Protein AF-A0A4Q3RI10-F1 (afdb_monomer_lite)

Foldseek 3Di:
DDDPDDPVQLVVVLVPQDFADDDPDDPPPPPPPDDDPLPDDAQDFDWDQQLQDIDTDDNNDDPVNVVVVSVLQNSLQRSLCVPDNCVRPVPSSQVSSVVSCVSNPDDDPDRDDDDDDDDDDPVVVLVVVLVVCCVVPNPPCSVRSVVSVVVVVVCVVVVHCSVVSNCVSNDPD

Structure (mmCIF, N/CA/C/O backbone):
data_AF-A0A4Q3RI10-F1
#
_entry.id   AF-A0A4Q3RI10-F1
#
loop_
_atom_site.group_PDB
_atom_site.id
_atom_site.type_symbol
_atom_site.label_atom_id
_atom_site.label_alt_id
_atom_site.label_comp_id
_atom_site.label_asym_id
_atom_site.label_entity_id
_atom_site.label_seq_id
_atom_site.pdbx_PDB_ins_code
_atom_site.Cartn_x
_atom_site.Cartn_y
_atom_site.Cartn_z
_atom_site.occupancy
_atom_site.B_iso_or_equiv
_atom_site.auth_seq_id
_atom_site.auth_comp_id
_atom_site.auth_asym_id
_atom_site.auth_atom_id
_atom_site.pdbx_PDB_model_num
ATOM 1 N N . MET A 1 1 ? -9.323 -1.714 -26.226 1.00 33.19 1 MET A N 1
ATOM 2 C CA . MET A 1 1 ? -9.581 -3.136 -25.923 1.00 33.19 1 MET A CA 1
ATOM 3 C C . MET A 1 1 ? -8.278 -3.658 -25.341 1.00 33.19 1 MET A C 1
ATOM 5 O O . MET A 1 1 ? -7.423 -4.103 -26.090 1.00 33.19 1 MET A O 1
ATOM 9 N N . GLU A 1 2 ? -8.037 -3.395 -24.056 1.00 41.50 2 GLU A N 1
ATOM 10 C CA . GLU A 1 2 ? -6.781 -3.786 -23.404 1.00 41.50 2 GLU A CA 1
ATOM 11 C C . GLU A 1 2 ? -6.832 -5.275 -23.070 1.00 41.50 2 GLU A C 1
ATOM 13 O O . GLU A 1 2 ? -7.853 -5.785 -22.606 1.00 41.50 2 GLU A O 1
ATOM 18 N N . ALA A 1 3 ? -5.749 -5.973 -23.400 1.00 41.31 3 ALA A N 1
ATOM 19 C CA . ALA A 1 3 ? -5.603 -7.394 -23.163 1.00 41.31 3 ALA A CA 1
ATOM 20 C C . ALA A 1 3 ? -5.619 -7.651 -21.653 1.00 41.31 3 ALA A C 1
ATOM 22 O O . ALA A 1 3 ? -4.716 -7.231 -20.934 1.00 41.31 3 ALA A O 1
ATOM 23 N N . VAL A 1 4 ? -6.646 -8.354 -21.179 1.00 49.38 4 VAL A N 1
ATOM 24 C CA . VAL A 1 4 ? -6.591 -9.031 -19.885 1.00 49.38 4 VAL A CA 1
ATOM 25 C C . VAL A 1 4 ? -5.448 -10.042 -20.001 1.00 49.38 4 VAL A C 1
ATOM 27 O O . VAL A 1 4 ? -5.564 -11.005 -20.759 1.00 49.38 4 VAL A O 1
ATOM 30 N N . GLY A 1 5 ? -4.318 -9.764 -19.346 1.00 58.81 5 GLY A N 1
ATOM 31 C CA . GLY A 1 5 ? -3.152 -10.649 -19.344 1.00 58.81 5 GLY A CA 1
ATOM 32 C C . GLY A 1 5 ? -3.548 -12.056 -18.895 1.00 58.81 5 GLY A C 1
ATOM 33 O O . GLY A 1 5 ? -4.380 -12.217 -17.999 1.00 58.81 5 GLY A O 1
ATOM 34 N N . ASN A 1 6 ? -2.999 -13.083 -19.545 1.00 73.94 6 ASN A N 1
ATOM 35 C CA . ASN A 1 6 ? -3.271 -14.472 -19.184 1.00 73.94 6 ASN A CA 1
ATOM 36 C C . ASN A 1 6 ? -2.808 -14.718 -17.734 1.00 73.94 6 ASN A C 1
ATOM 38 O O . ASN A 1 6 ? -1.773 -14.209 -17.313 1.00 73.94 6 ASN A O 1
ATOM 42 N N . LEU A 1 7 ? -3.540 -15.526 -16.961 1.00 70.31 7 LEU A N 1
ATOM 43 C CA . LEU A 1 7 ? -3.165 -15.878 -15.585 1.00 70.31 7 LEU A CA 1
ATOM 44 C C . LEU A 1 7 ? -1.753 -16.490 -15.507 1.00 70.31 7 LEU A C 1
ATOM 46 O O . LEU A 1 7 ? -1.034 -16.263 -14.536 1.00 70.31 7 LEU A O 1
ATOM 50 N N . GLN A 1 8 ? -1.341 -17.236 -16.539 1.00 73.06 8 GLN A N 1
ATOM 51 C CA . GLN A 1 8 ? 0.027 -17.755 -16.646 1.00 73.06 8 GLN A CA 1
ATOM 52 C C . GLN A 1 8 ? 1.075 -16.637 -16.728 1.00 73.06 8 GLN A C 1
ATOM 54 O O . GLN A 1 8 ? 2.137 -16.769 -16.121 1.00 73.06 8 GLN A O 1
ATOM 59 N N . ASP A 1 9 ? 0.761 -15.526 -17.396 1.00 84.50 9 ASP A N 1
ATOM 60 C CA . ASP A 1 9 ? 1.666 -14.383 -17.533 1.00 84.50 9 ASP A CA 1
ATOM 61 C C . ASP A 1 9 ? 1.829 -13.659 -16.191 1.00 84.50 9 ASP A C 1
ATOM 63 O O . ASP A 1 9 ? 2.937 -13.272 -15.831 1.00 84.50 9 ASP A O 1
ATOM 67 N N . VAL A 1 10 ? 0.751 -13.546 -15.403 1.00 88.25 10 VAL A N 1
ATOM 68 C CA . VAL A 1 10 ? 0.795 -12.940 -14.060 1.00 88.25 10 VAL A CA 1
ATOM 69 C C . VAL A 1 10 ? 1.658 -13.770 -13.112 1.00 88.25 10 VAL A C 1
ATOM 71 O O . VAL A 1 10 ? 2.508 -13.229 -12.408 1.00 88.25 10 VAL A O 1
ATOM 74 N N . VAL A 1 11 ? 1.466 -15.093 -13.093 1.00 89.25 11 VAL A N 1
ATOM 75 C CA . VAL A 1 11 ? 2.259 -15.987 -12.235 1.00 89.25 11 VAL A CA 1
ATOM 76 C C . VAL A 1 11 ? 3.735 -15.928 -12.617 1.00 89.25 11 VAL A C 1
ATOM 78 O O . VAL A 1 11 ? 4.589 -15.823 -11.737 1.00 89.25 11 VAL A O 1
ATOM 81 N N . GLN A 1 12 ? 4.037 -15.954 -13.917 1.00 91.06 12 GLN A N 1
ATOM 82 C CA . GLN A 1 12 ? 5.409 -15.837 -14.396 1.00 91.06 12 GLN A CA 1
ATOM 83 C C . GLN A 1 12 ? 6.018 -14.485 -14.008 1.00 91.06 12 GLN A C 1
ATOM 85 O O . GLN A 1 12 ? 7.106 -14.450 -13.442 1.00 91.06 12 GLN A O 1
ATOM 90 N N . PHE A 1 13 ? 5.280 -13.390 -14.209 1.00 93.00 13 PHE A N 1
ATOM 91 C CA . PHE A 1 13 ? 5.709 -12.054 -13.809 1.00 93.00 13 PHE A CA 1
ATOM 92 C C . PHE A 1 13 ? 6.063 -11.988 -12.321 1.00 93.00 13 PHE A C 1
ATOM 94 O O . PHE A 1 13 ? 7.141 -11.512 -11.977 1.00 93.00 13 PHE A O 1
ATOM 101 N N . VAL A 1 14 ? 5.189 -12.492 -11.441 1.00 91.62 14 VAL A N 1
ATOM 102 C CA . VAL A 1 14 ? 5.425 -12.495 -9.988 1.00 91.62 14 VAL A CA 1
ATOM 103 C C . VAL A 1 14 ? 6.662 -13.316 -9.624 1.00 91.62 14 VAL A C 1
ATOM 105 O O . VAL A 1 14 ? 7.445 -12.880 -8.782 1.00 91.62 14 VAL A O 1
ATOM 108 N N . ASN A 1 15 ? 6.865 -14.472 -10.261 1.00 91.75 15 ASN A N 1
ATOM 109 C CA . ASN A 1 15 ? 8.033 -15.322 -10.013 1.00 91.75 15 ASN A CA 1
ATOM 110 C C . ASN A 1 15 ? 9.351 -14.662 -10.443 1.00 91.75 15 ASN A C 1
ATOM 112 O O . ASN A 1 15 ? 10.379 -14.880 -9.802 1.00 91.75 15 ASN A O 1
ATOM 116 N N . ASP A 1 16 ? 9.311 -13.839 -11.489 1.00 93.50 16 ASP A N 1
ATOM 117 C CA . ASP A 1 16 ? 10.479 -13.140 -12.025 1.00 93.50 16 ASP A CA 1
ATOM 118 C C . ASP A 1 16 ? 10.764 -11.807 -11.305 1.00 93.50 16 ASP A C 1
ATOM 120 O O . ASP A 1 16 ? 11.769 -11.144 -11.582 1.00 93.50 16 ASP A O 1
ATOM 124 N N . LEU A 1 17 ? 9.905 -11.382 -10.367 1.00 92.94 17 LEU A N 1
ATOM 125 C CA . LEU A 1 17 ? 10.137 -10.165 -9.594 1.00 92.94 17 LEU A CA 1
ATOM 126 C C . LEU A 1 17 ? 11.334 -10.323 -8.657 1.00 92.94 17 LEU A C 1
ATOM 128 O O . LEU A 1 17 ? 11.312 -11.062 -7.673 1.00 92.94 17 LEU A O 1
ATOM 132 N N . GLU A 1 18 ? 12.355 -9.501 -8.878 1.00 92.00 18 GLU A N 1
ATOM 133 C CA . GLU A 1 18 ? 13.384 -9.291 -7.872 1.00 92.00 18 GLU A CA 1
ATOM 134 C C . GLU A 1 18 ? 12.846 -8.427 -6.726 1.00 92.00 18 GLU A C 1
ATOM 136 O O . GLU A 1 18 ? 12.452 -7.274 -6.920 1.00 92.00 18 GLU A O 1
ATOM 141 N N . LEU A 1 19 ? 12.882 -8.967 -5.509 1.00 91.31 19 LEU A N 1
ATOM 142 C CA . LEU A 1 19 ? 12.390 -8.292 -4.311 1.00 91.31 19 LEU A CA 1
ATOM 143 C C . LEU A 1 19 ? 13.545 -7.865 -3.406 1.00 91.31 19 LEU A C 1
ATOM 145 O O . LEU A 1 19 ? 14.533 -8.586 -3.221 1.00 91.31 19 LEU A O 1
ATOM 149 N N . LYS A 1 20 ? 13.421 -6.686 -2.793 1.00 86.75 20 LYS A N 1
ATOM 150 C CA . LYS A 1 20 ? 14.337 -6.278 -1.728 1.00 86.75 20 LYS A CA 1
ATOM 151 C C . LYS A 1 20 ? 14.109 -7.201 -0.534 1.00 86.75 20 LYS A C 1
ATOM 153 O O . LYS A 1 20 ? 12.970 -7.422 -0.132 1.00 86.75 20 LYS A O 1
ATOM 158 N N . LYS A 1 21 ? 15.188 -7.727 0.054 1.00 79.75 21 LYS A N 1
ATOM 159 C CA . LYS A 1 21 ? 15.075 -8.483 1.306 1.00 79.75 21 LYS A CA 1
ATOM 160 C C . LYS A 1 21 ? 14.467 -7.570 2.380 1.00 79.75 21 LYS A C 1
ATOM 162 O O . LYS A 1 21 ? 14.901 -6.416 2.471 1.00 79.75 21 LYS A O 1
ATOM 167 N N . PRO A 1 22 ? 13.499 -8.052 3.177 1.00 68.44 22 PRO A N 1
ATOM 168 C CA . PRO A 1 22 ? 12.994 -7.288 4.308 1.00 68.44 22 PRO A CA 1
ATOM 169 C C . PRO A 1 22 ? 14.165 -6.823 5.179 1.00 68.44 22 PRO A C 1
ATOM 171 O O . PRO A 1 22 ? 15.102 -7.593 5.409 1.00 68.44 22 PRO A O 1
ATOM 174 N N . ARG A 1 23 ? 14.139 -5.566 5.641 1.00 66.75 23 ARG A N 1
ATOM 175 C CA . ARG A 1 23 ? 15.040 -5.139 6.724 1.00 66.75 23 ARG A CA 1
ATOM 176 C C . ARG A 1 23 ? 14.785 -6.082 7.902 1.00 66.75 23 ARG A C 1
ATOM 178 O O . ARG A 1 23 ? 13.626 -6.430 8.123 1.00 66.75 23 ARG A O 1
ATOM 185 N N . GLU A 1 24 ? 15.835 -6.514 8.606 1.00 57.84 24 GLU A N 1
ATOM 186 C CA . GLU A 1 24 ? 15.672 -7.390 9.773 1.00 57.84 24 GLU A CA 1
ATOM 187 C C . GLU A 1 24 ? 14.591 -6.805 10.685 1.00 57.84 24 GLU A C 1
ATOM 189 O O . GLU A 1 24 ? 14.692 -5.667 11.156 1.00 57.84 24 GLU A O 1
ATOM 194 N N . ALA A 1 25 ? 13.491 -7.549 10.813 1.00 54.06 25 ALA A N 1
ATOM 195 C CA . ALA A 1 25 ? 12.389 -7.157 11.663 1.00 54.06 25 ALA A CA 1
ATOM 196 C C . ALA A 1 25 ? 12.882 -7.160 13.112 1.00 54.06 25 ALA A C 1
ATOM 198 O O . ALA A 1 25 ? 13.780 -7.924 13.469 1.00 54.06 25 ALA A O 1
ATOM 199 N N . PHE A 1 26 ? 12.271 -6.330 13.957 1.00 53.44 26 PHE A N 1
ATOM 200 C CA . PHE A 1 26 ? 12.400 -6.490 15.403 1.00 53.44 26 PHE A CA 1
ATOM 201 C C . PHE A 1 26 ? 12.158 -7.962 15.755 1.00 53.44 26 PHE A C 1
ATOM 203 O O . PHE A 1 26 ? 11.240 -8.561 15.190 1.00 53.44 26 PHE A O 1
ATOM 210 N N . GLU A 1 27 ? 12.970 -8.548 16.640 1.00 44.53 27 GLU A N 1
ATOM 211 C CA . GLU A 1 27 ? 12.747 -9.917 17.107 1.00 44.53 27 GLU A CA 1
ATOM 212 C C . GLU A 1 27 ? 11.345 -10.009 17.717 1.00 44.53 27 GLU A C 1
ATOM 214 O O . GLU A 1 27 ? 11.104 -9.650 18.870 1.00 44.53 27 GLU A O 1
ATOM 219 N N . VAL A 1 28 ? 10.380 -10.473 16.926 1.00 51.66 28 VAL A N 1
ATOM 220 C CA . VAL A 1 28 ? 9.058 -10.778 17.442 1.00 51.66 28 VAL A CA 1
ATOM 221 C C . VAL A 1 28 ? 9.216 -12.110 18.148 1.00 51.66 28 VAL A C 1
ATOM 223 O O . VAL A 1 28 ? 9.268 -13.164 17.512 1.00 51.66 28 VAL A O 1
ATOM 226 N N . HIS A 1 29 ? 9.312 -12.077 19.477 1.00 47.41 29 HIS A N 1
ATOM 227 C CA . HIS A 1 29 ? 9.159 -13.269 20.301 1.00 47.41 29 HIS A CA 1
ATOM 228 C C . HIS A 1 29 ? 7.721 -13.782 20.150 1.00 47.41 29 HIS A C 1
ATOM 230 O O . HIS A 1 29 ? 6.855 -13.568 21.001 1.00 47.41 29 HIS A O 1
ATOM 236 N N . HIS A 1 30 ? 7.437 -14.453 19.036 1.00 49.19 30 HIS A N 1
ATOM 237 C CA . HIS A 1 30 ? 6.194 -15.171 18.857 1.00 49.19 30 HIS A CA 1
ATOM 238 C C . HIS A 1 30 ? 6.164 -16.273 19.912 1.00 49.19 30 HIS A C 1
ATOM 240 O O . HIS A 1 30 ? 6.904 -17.257 19.831 1.00 49.19 30 HIS A O 1
ATOM 246 N N . LYS A 1 31 ? 5.293 -16.127 20.916 1.00 47.28 31 LYS A N 1
ATOM 247 C CA . LYS A 1 31 ? 4.916 -17.264 21.752 1.00 47.28 31 LYS A CA 1
ATOM 248 C C . LYS A 1 31 ? 4.314 -18.311 20.820 1.00 47.28 31 LYS A C 1
ATOM 250 O O . LYS A 1 31 ? 3.217 -18.131 20.292 1.00 47.28 31 LYS A O 1
ATOM 255 N N . ARG A 1 32 ? 5.074 -19.378 20.577 1.00 39.72 32 ARG A N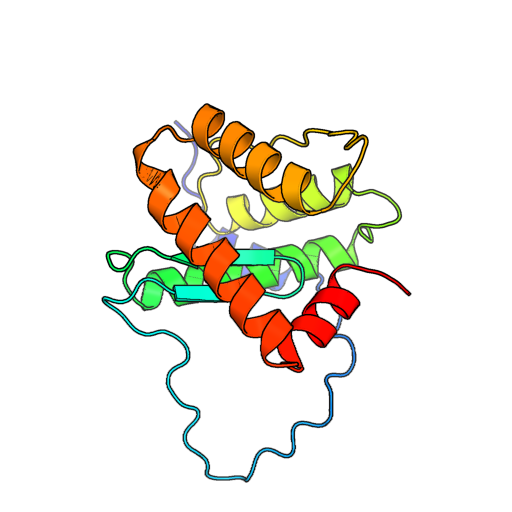 1
ATOM 256 C CA . ARG A 1 32 ? 4.662 -20.535 19.781 1.00 39.72 32 ARG A CA 1
ATOM 257 C C . ARG A 1 32 ? 3.316 -21.027 20.332 1.00 39.72 32 ARG A C 1
ATOM 259 O O . ARG A 1 32 ? 3.263 -21.473 21.472 1.00 39.72 32 ARG A O 1
ATOM 266 N N . GLY A 1 33 ? 2.239 -20.871 19.559 1.00 46.62 33 GLY A N 1
ATOM 267 C CA . GLY A 1 33 ? 0.875 -21.254 19.957 1.00 46.62 33 GLY A CA 1
ATOM 268 C C . GLY A 1 33 ? -0.129 -20.110 20.167 1.00 46.62 33 GLY A C 1
ATOM 269 O O . GLY A 1 33 ? -1.298 -20.396 20.407 1.00 46.62 33 GLY A O 1
ATOM 270 N N . ALA A 1 34 ? 0.262 -18.837 20.050 1.00 52.47 34 ALA A N 1
ATOM 271 C CA . ALA A 1 34 ? -0.716 -17.750 19.987 1.00 52.47 34 ALA A CA 1
ATOM 272 C C . ALA A 1 34 ? -1.428 -17.765 18.623 1.00 52.47 34 ALA A C 1
ATOM 274 O O . ALA A 1 34 ? -0.779 -17.637 17.583 1.00 52.47 34 ALA A O 1
ATOM 275 N N . VAL A 1 35 ? -2.757 -17.916 18.624 1.00 46.12 35 VAL A N 1
ATOM 276 C CA . VAL A 1 35 ? -3.585 -17.626 17.444 1.00 46.12 35 VAL A CA 1
ATOM 277 C C . VAL A 1 35 ? -3.348 -16.159 17.105 1.00 46.12 35 VAL A C 1
ATOM 279 O O . VAL A 1 35 ? -3.615 -15.290 17.936 1.00 46.12 35 VAL A O 1
ATOM 282 N N . GLN A 1 36 ? -2.784 -15.879 15.927 1.00 52.78 36 GLN A N 1
ATOM 283 C CA . GLN A 1 36 ? -2.679 -14.500 15.466 1.00 52.78 36 GLN A CA 1
ATOM 284 C C . GLN A 1 36 ? -4.111 -13.979 15.310 1.00 52.78 36 GLN A C 1
ATOM 286 O O . GLN A 1 36 ? -4.882 -14.606 14.578 1.00 52.78 36 GLN A O 1
ATOM 291 N N . PRO A 1 37 ? -4.506 -12.909 16.023 1.00 58.53 37 PRO A N 1
ATOM 292 C CA . PRO A 1 37 ? -5.826 -12.336 15.828 1.00 58.53 37 PRO A CA 1
ATOM 293 C C . PRO A 1 37 ? -5.980 -11.970 14.354 1.00 58.53 37 PRO A C 1
ATOM 295 O O . PRO A 1 37 ? -5.020 -11.520 13.722 1.00 58.53 37 PRO A O 1
ATOM 298 N N . GLU A 1 38 ? -7.168 -12.196 13.796 1.00 67.50 38 GLU A N 1
ATOM 299 C CA . GLU A 1 38 ? -7.416 -11.824 12.412 1.00 67.50 38 GLU A CA 1
ATOM 300 C C . GLU A 1 38 ? -7.223 -10.309 12.271 1.00 67.50 38 GLU A C 1
ATOM 302 O O . GLU A 1 38 ? -7.921 -9.509 12.895 1.00 67.50 38 GLU A O 1
ATOM 307 N N . LEU A 1 39 ? -6.194 -9.925 11.510 1.00 77.69 39 LEU A N 1
ATOM 308 C CA . LEU A 1 39 ? -5.783 -8.529 11.348 1.00 77.69 39 LEU A CA 1
ATOM 309 C C . LEU A 1 39 ? -6.870 -7.706 10.647 1.00 77.69 39 LEU A C 1
ATOM 311 O O . LEU A 1 39 ? -7.057 -6.530 10.952 1.00 77.69 39 LEU A O 1
ATOM 315 N N . VAL A 1 40 ? -7.586 -8.338 9.717 1.00 84.69 40 VAL A N 1
ATOM 316 C CA . VAL A 1 40 ? -8.636 -7.728 8.905 1.00 84.69 40 VAL A CA 1
ATOM 317 C C . VAL A 1 40 ? -10.000 -8.081 9.485 1.00 84.69 40 VAL A C 1
ATOM 319 O O . VAL A 1 40 ? -10.316 -9.252 9.652 1.00 84.69 40 VAL A O 1
ATOM 322 N N . LYS A 1 41 ? -10.819 -7.065 9.747 1.00 86.56 41 LYS A N 1
ATOM 323 C CA . LYS A 1 41 ? -12.197 -7.194 10.219 1.00 86.56 41 LYS A 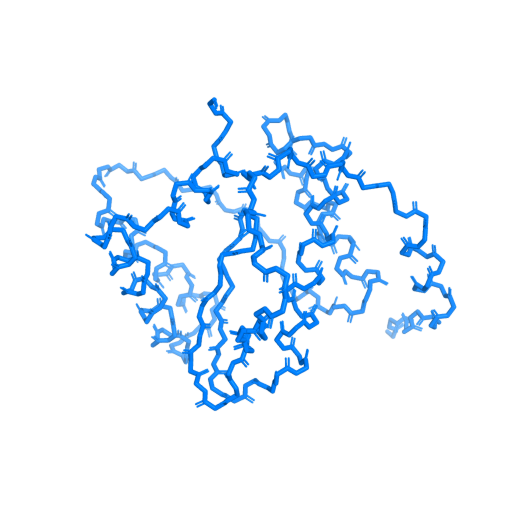CA 1
ATOM 324 C C . LYS A 1 41 ? -13.146 -6.668 9.151 1.00 86.56 41 LYS A C 1
ATOM 326 O O . LYS A 1 41 ? -13.099 -5.495 8.777 1.00 86.56 41 LYS A O 1
ATOM 331 N N . GLU A 1 42 ? -13.991 -7.551 8.640 1.00 86.12 42 GLU A N 1
ATOM 332 C CA . GLU A 1 42 ? -15.038 -7.176 7.690 1.00 86.12 42 GLU A CA 1
ATOM 333 C C . GLU A 1 42 ? -16.125 -6.338 8.371 1.00 86.12 42 GLU A C 1
ATOM 335 O O . GLU A 1 42 ? -16.379 -6.484 9.565 1.00 86.12 42 GLU A O 1
ATOM 340 N N . GLY A 1 43 ? -16.771 -5.446 7.615 1.00 85.81 43 GLY A N 1
ATOM 341 C CA . GLY A 1 43 ? -17.839 -4.589 8.139 1.00 85.81 43 GLY A CA 1
ATOM 342 C C . GLY A 1 43 ? -17.361 -3.399 8.978 1.00 85.81 43 GLY A C 1
ATOM 343 O O . GLY A 1 43 ? -18.180 -2.570 9.362 1.00 85.81 43 GLY A O 1
ATOM 344 N N . GLU A 1 44 ? -16.053 -3.259 9.212 1.00 86.62 44 GLU A N 1
ATOM 345 C CA . GLU A 1 44 ? -15.460 -2.114 9.907 1.00 86.62 44 GLU A CA 1
ATOM 346 C C . GLU A 1 44 ? -14.629 -1.250 8.949 1.00 86.62 44 GLU A C 1
ATOM 348 O O . GLU A 1 44 ? -13.918 -1.755 8.069 1.00 86.62 44 GLU A O 1
ATOM 353 N N . ASP A 1 45 ? -14.683 0.068 9.144 1.00 87.31 45 ASP A N 1
ATOM 354 C CA . ASP A 1 45 ? -13.685 0.965 8.569 1.00 87.31 45 ASP A CA 1
ATOM 355 C C . ASP A 1 45 ? -12.348 0.687 9.274 1.00 87.31 45 ASP A C 1
ATOM 357 O O . ASP A 1 45 ? -12.264 0.743 10.502 1.00 87.31 45 ASP A O 1
ATOM 361 N N . GLN A 1 46 ? -11.302 0.352 8.520 1.00 86.50 46 GLN A N 1
ATOM 362 C CA . GLN A 1 46 ? -9.995 0.015 9.092 1.00 86.50 46 GLN A CA 1
ATOM 363 C C . GLN A 1 46 ? -8.863 0.627 8.283 1.00 86.50 46 GLN A C 1
ATOM 365 O O . GLN A 1 46 ? -8.929 0.683 7.060 1.00 86.50 46 GLN A O 1
ATOM 370 N N . SER A 1 47 ? -7.801 1.037 8.973 1.00 88.38 47 SER A N 1
ATOM 371 C CA . SER A 1 47 ? -6.580 1.554 8.353 1.00 88.38 47 SER A CA 1
ATOM 372 C C . SER A 1 47 ? -5.375 0.715 8.766 1.00 88.38 47 SER A C 1
ATOM 374 O O . SER A 1 47 ? -5.286 0.269 9.912 1.00 88.38 47 SER A O 1
ATOM 376 N N . PHE A 1 48 ? -4.444 0.515 7.838 1.00 88.00 48 PHE A N 1
ATOM 377 C CA . PHE A 1 48 ? -3.232 -0.274 8.031 1.00 88.00 48 PHE A CA 1
ATOM 378 C C . PHE A 1 48 ? -2.000 0.511 7.589 1.00 88.00 48 PHE A C 1
ATOM 380 O O . PHE A 1 48 ? -2.022 1.196 6.568 1.00 88.00 48 PHE A O 1
ATOM 387 N N . LEU A 1 49 ? -0.906 0.346 8.332 1.00 86.06 49 LEU A N 1
ATOM 388 C CA . LEU A 1 49 ? 0.428 0.752 7.898 1.00 86.06 49 LEU A CA 1
ATOM 389 C C . LEU A 1 49 ? 1.044 -0.431 7.140 1.00 86.06 49 LEU A C 1
ATOM 391 O O . LEU A 1 49 ? 1.273 -1.489 7.727 1.00 86.06 49 LEU A O 1
ATOM 395 N N . SER A 1 50 ? 1.263 -0.269 5.835 1.00 88.38 50 SER A N 1
ATOM 396 C CA . SER A 1 50 ? 1.832 -1.278 4.935 1.00 88.38 50 SER A CA 1
ATOM 397 C C . SER A 1 50 ? 3.165 -0.778 4.382 1.00 88.38 50 SER A C 1
ATOM 399 O O . SER A 1 50 ? 3.210 -0.071 3.373 1.00 88.38 50 SER A O 1
ATOM 401 N N . ASP A 1 51 ? 4.251 -1.124 5.077 1.00 86.62 51 ASP A N 1
ATOM 402 C CA . ASP A 1 51 ? 5.608 -0.603 4.848 1.00 86.62 51 ASP A CA 1
ATOM 403 C C . ASP A 1 51 ? 5.645 0.937 4.859 1.00 86.62 51 ASP A C 1
ATOM 405 O O . ASP A 1 51 ? 5.592 1.528 5.938 1.00 86.62 51 ASP A O 1
ATOM 409 N N . LYS A 1 52 ? 5.689 1.581 3.685 1.00 85.38 52 LYS A N 1
ATOM 410 C CA . LYS A 1 52 ? 5.722 3.046 3.523 1.00 85.38 52 LYS A CA 1
ATOM 411 C C . LYS A 1 52 ? 4.353 3.661 3.231 1.00 85.38 52 LYS A C 1
ATOM 413 O O . LYS A 1 52 ? 4.261 4.862 3.000 1.00 85.38 52 LYS A O 1
ATOM 418 N N . SER A 1 53 ? 3.298 2.850 3.201 1.00 86.94 53 SER A N 1
ATOM 419 C CA . SER A 1 53 ? 1.959 3.260 2.773 1.00 86.94 53 SER A CA 1
ATOM 420 C C . SER A 1 53 ? 0.949 3.191 3.912 1.00 86.94 53 SER A C 1
ATOM 422 O O . SER A 1 53 ? 1.018 2.309 4.768 1.00 86.94 53 SER A O 1
ATOM 424 N N . ILE A 1 54 ? -0.031 4.090 3.882 1.00 87.56 54 ILE A N 1
ATOM 425 C CA . ILE A 1 54 ? -1.218 4.038 4.738 1.00 87.56 54 ILE A CA 1
ATOM 426 C C . ILE A 1 54 ? -2.379 3.605 3.849 1.00 87.56 54 ILE A C 1
ATOM 428 O O . ILE A 1 54 ? -2.670 4.264 2.854 1.00 87.56 54 ILE A O 1
ATOM 432 N N . VAL A 1 55 ? -3.006 2.477 4.177 1.00 88.69 55 VAL A N 1
ATOM 433 C CA . VAL A 1 55 ? -4.100 1.900 3.387 1.00 88.69 55 VAL A CA 1
ATOM 434 C C . VAL A 1 55 ? -5.362 1.871 4.231 1.00 88.69 55 VAL A C 1
ATOM 436 O O . VAL A 1 55 ? -5.400 1.195 5.260 1.00 88.69 55 VAL A O 1
ATOM 439 N N . SER A 1 56 ? -6.390 2.581 3.776 1.00 88.50 56 SER A N 1
ATOM 440 C CA . SER A 1 56 ? -7.669 2.710 4.472 1.00 88.50 56 SER A CA 1
ATOM 441 C C . SER A 1 56 ? -8.782 2.027 3.697 1.00 88.50 56 SER A C 1
ATOM 443 O O . SER A 1 56 ? -8.920 2.200 2.488 1.00 88.50 56 SER A O 1
ATOM 445 N N . PHE A 1 57 ? -9.599 1.264 4.411 1.00 88.94 57 PHE A N 1
ATOM 446 C CA . PHE A 1 57 ? -10.703 0.499 3.858 1.00 88.94 57 PHE A CA 1
ATOM 447 C C . PHE A 1 57 ? -12.021 0.963 4.456 1.00 88.94 57 PHE A C 1
ATOM 449 O O . PHE A 1 57 ? -12.158 1.039 5.677 1.00 88.94 57 PHE A O 1
ATOM 456 N N . ALA A 1 58 ? -13.004 1.198 3.589 1.00 87.88 58 ALA A N 1
ATOM 457 C CA . ALA A 1 58 ? -14.398 1.309 3.991 1.00 87.88 58 ALA A CA 1
ATOM 458 C C . ALA A 1 58 ? -14.939 -0.062 4.410 1.00 87.88 58 ALA A C 1
ATOM 460 O O . ALA A 1 58 ? -14.601 -1.075 3.793 1.00 87.88 58 ALA A O 1
ATOM 461 N N . SER A 1 59 ? -15.840 -0.084 5.389 1.00 88.38 59 SER A N 1
ATOM 462 C CA . SER A 1 59 ? -16.580 -1.258 5.881 1.00 88.38 59 SER A CA 1
ATOM 463 C C . SER A 1 59 ? -17.135 -2.184 4.791 1.00 88.38 59 SER A C 1
ATOM 465 O O . SER A 1 59 ? -17.160 -3.397 4.987 1.00 88.38 59 SER A O 1
ATOM 467 N N . SER A 1 60 ? -17.508 -1.643 3.628 1.00 88.81 60 SER A N 1
ATOM 468 C CA . SER A 1 60 ? -18.053 -2.391 2.488 1.00 88.81 60 SER A CA 1
ATOM 469 C C . SER A 1 60 ? -17.041 -3.265 1.737 1.00 88.81 60 SER A C 1
ATOM 471 O O . SER A 1 60 ? -17.444 -4.165 1.000 1.00 88.81 60 SER A O 1
ATOM 473 N N . VAL A 1 61 ? -15.734 -3.032 1.897 1.00 90.12 61 VAL A N 1
ATOM 474 C CA . VAL A 1 61 ? -14.702 -3.857 1.255 1.00 90.12 61 VAL A CA 1
ATOM 475 C C . VAL A 1 61 ? -14.589 -5.181 2.011 1.00 90.12 61 VAL A C 1
ATOM 477 O O . VAL A 1 61 ? -14.321 -5.179 3.213 1.00 90.12 61 VAL A O 1
ATOM 480 N N . ASN A 1 62 ? -14.765 -6.309 1.318 1.00 93.25 62 ASN A N 1
ATOM 481 C CA . ASN A 1 62 ? -14.637 -7.637 1.926 1.00 93.25 62 ASN A CA 1
ATOM 482 C C . ASN A 1 62 ? -13.184 -7.947 2.341 1.00 93.25 62 ASN A C 1
ATOM 484 O O . ASN A 1 62 ? -12.228 -7.329 1.867 1.00 93.25 62 ASN A O 1
ATOM 488 N N . GLY A 1 63 ? -13.007 -8.924 3.222 1.00 91.12 63 GLY A N 1
ATOM 489 C CA . GLY A 1 63 ? -11.730 -9.245 3.845 1.00 91.12 63 GLY A CA 1
ATOM 490 C C . GLY A 1 63 ? -10.700 -9.796 2.867 1.00 91.12 63 GLY A C 1
ATOM 491 O O . GLY A 1 63 ? -9.514 -9.505 3.020 1.00 91.12 63 GLY A O 1
ATOM 492 N N . GLN A 1 64 ? -11.132 -10.528 1.838 1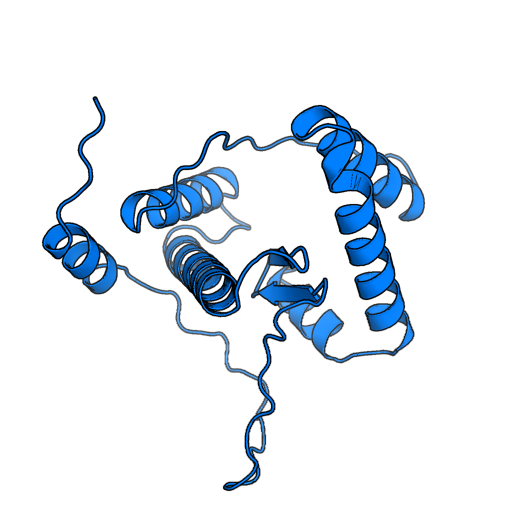.00 92.38 64 GLN A N 1
ATOM 493 C CA . GLN A 1 64 ? -10.239 -11.034 0.797 1.00 92.38 64 GLN A CA 1
ATOM 494 C C . GLN A 1 64 ? -9.635 -9.882 -0.016 1.00 92.38 64 GLN A C 1
ATOM 496 O O . GLN A 1 64 ? -8.418 -9.759 -0.082 1.00 92.38 64 GLN A O 1
ATOM 501 N N . ASN A 1 65 ? -10.463 -8.957 -0.502 1.00 92.50 65 ASN A N 1
ATOM 502 C CA . ASN A 1 65 ? -10.017 -7.783 -1.253 1.00 92.50 65 ASN A CA 1
ATOM 503 C C . ASN A 1 65 ? -9.072 -6.897 -0.426 1.00 92.50 65 ASN A C 1
ATOM 505 O O . ASN A 1 65 ? -8.113 -6.342 -0.962 1.00 92.50 65 ASN A O 1
ATOM 509 N N . ARG A 1 66 ? -9.306 -6.775 0.888 1.00 93.19 66 ARG A N 1
ATOM 510 C CA . ARG A 1 66 ? -8.391 -6.059 1.794 1.00 93.19 66 ARG A CA 1
ATOM 511 C C . ARG A 1 66 ? -7.030 -6.747 1.876 1.00 93.19 66 ARG A C 1
ATOM 513 O O . ARG A 1 66 ? -6.005 -6.079 1.751 1.00 93.19 66 ARG A O 1
ATOM 520 N N . LYS A 1 67 ? -7.015 -8.072 2.064 1.00 92.81 67 LYS A N 1
ATOM 521 C CA . LYS A 1 67 ? -5.785 -8.883 2.095 1.00 92.81 67 LYS A CA 1
ATOM 522 C C . LYS A 1 67 ? -5.032 -8.768 0.766 1.00 92.81 67 LYS A C 1
ATOM 524 O O . LYS A 1 67 ? -3.827 -8.523 0.775 1.00 92.81 67 LYS A O 1
ATOM 529 N N . ASP A 1 68 ? -5.740 -8.847 -0.355 1.00 93.00 68 ASP A N 1
ATOM 530 C CA . ASP A 1 68 ? -5.155 -8.754 -1.693 1.00 93.00 68 ASP A CA 1
ATOM 531 C C . ASP A 1 68 ? -4.557 -7.374 -1.964 1.00 93.00 68 ASP A C 1
ATOM 533 O O . ASP A 1 68 ? -3.435 -7.286 -2.463 1.00 93.00 68 ASP A O 1
ATOM 537 N N . MET A 1 69 ? -5.240 -6.295 -1.567 1.00 92.88 69 MET A N 1
ATOM 538 C CA . MET A 1 69 ? -4.712 -4.934 -1.688 1.00 92.88 69 MET A CA 1
ATOM 539 C C . MET A 1 69 ? -3.451 -4.738 -0.835 1.00 92.88 69 MET A C 1
ATOM 541 O O . MET A 1 69 ? -2.445 -4.230 -1.332 1.00 92.88 69 MET A O 1
ATOM 545 N N . LEU A 1 70 ? -3.466 -5.173 0.432 1.00 93.38 70 LEU A N 1
ATOM 546 C CA . LEU A 1 70 ? -2.306 -5.060 1.327 1.00 93.38 70 LEU A CA 1
ATOM 547 C C . LEU A 1 70 ? -1.097 -5.843 0.798 1.00 93.38 70 LEU A C 1
ATOM 549 O O . LEU A 1 70 ? 0.008 -5.298 0.748 1.00 93.38 70 LEU A O 1
ATOM 553 N N . ASN A 1 71 ? -1.311 -7.084 0.354 1.00 93.56 71 ASN A N 1
ATOM 554 C CA . ASN A 1 71 ? -0.262 -7.934 -0.207 1.00 93.56 71 ASN A CA 1
ATOM 555 C C . ASN A 1 71 ? 0.284 -7.372 -1.526 1.00 93.56 71 ASN A C 1
ATOM 557 O O . ASN A 1 71 ? 1.498 -7.324 -1.713 1.00 93.56 71 ASN A O 1
ATOM 561 N N . SER A 1 72 ? -0.595 -6.895 -2.411 1.00 94.81 72 SER A N 1
ATOM 562 C CA . SER A 1 72 ? -0.222 -6.267 -3.687 1.00 94.81 72 SER A CA 1
ATOM 563 C C . SER A 1 72 ? 0.615 -5.009 -3.473 1.00 94.81 72 SER A C 1
ATOM 565 O O . SER A 1 72 ? 1.657 -4.830 -4.102 1.00 94.81 72 SER A O 1
ATOM 567 N N . THR A 1 73 ? 0.188 -4.168 -2.529 1.00 93.44 73 THR A N 1
ATOM 568 C CA . THR A 1 73 ? 0.880 -2.932 -2.146 1.00 93.44 73 THR A CA 1
ATOM 569 C C . THR A 1 73 ? 2.271 -3.243 -1.603 1.00 93.44 73 THR A C 1
ATOM 571 O O . THR A 1 73 ? 3.251 -2.611 -1.995 1.00 93.44 73 THR A O 1
ATOM 574 N N . LEU A 1 74 ? 2.398 -4.244 -0.730 1.00 93.00 74 LEU A N 1
ATOM 575 C CA . LEU A 1 74 ? 3.692 -4.650 -0.188 1.00 93.00 74 LEU A CA 1
ATOM 576 C C . LEU A 1 74 ? 4.606 -5.252 -1.266 1.00 93.00 74 LEU A C 1
A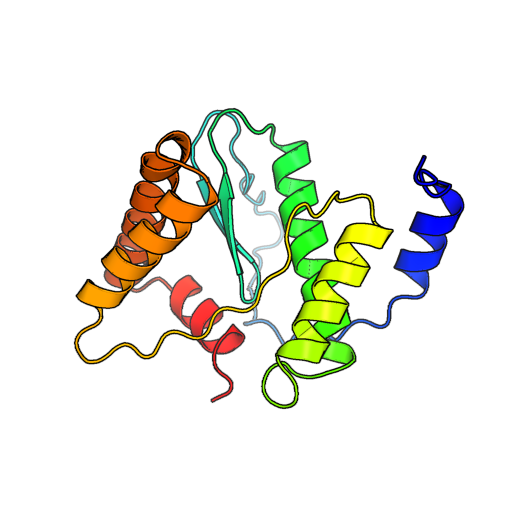TOM 578 O O . LEU A 1 74 ? 5.774 -4.875 -1.352 1.00 93.00 74 LEU A O 1
ATOM 582 N N . LEU A 1 75 ? 4.083 -6.137 -2.119 1.00 94.25 75 LEU A N 1
ATOM 583 C CA . LEU A 1 75 ? 4.830 -6.734 -3.229 1.00 94.25 75 LEU A CA 1
ATOM 584 C C . LEU A 1 75 ? 5.402 -5.656 -4.161 1.00 94.25 75 LEU A C 1
ATOM 586 O O . LEU A 1 75 ? 6.596 -5.665 -4.468 1.00 94.25 75 LEU A O 1
ATOM 590 N N . ALA A 1 76 ? 4.565 -4.697 -4.560 1.00 94.31 76 ALA A N 1
ATOM 591 C CA . ALA A 1 76 ? 4.960 -3.588 -5.416 1.00 94.31 76 ALA A CA 1
ATOM 592 C C . ALA A 1 76 ? 6.039 -2.712 -4.763 1.00 94.31 76 ALA A C 1
ATOM 594 O O . ALA A 1 76 ? 7.030 -2.373 -5.414 1.00 94.31 76 ALA A O 1
ATOM 595 N N . GLN A 1 77 ? 5.909 -2.408 -3.466 1.00 92.88 77 GLN A N 1
ATOM 596 C CA . GLN A 1 77 ? 6.931 -1.668 -2.721 1.00 92.88 77 GLN A CA 1
ATOM 597 C C . GLN A 1 77 ? 8.261 -2.430 -2.666 1.00 92.88 77 GLN A C 1
ATOM 599 O O . GLN A 1 77 ? 9.310 -1.832 -2.894 1.00 92.88 77 GLN A O 1
ATOM 604 N N . LEU A 1 78 ? 8.253 -3.743 -2.416 1.00 92.12 78 LEU A N 1
ATOM 605 C CA . LEU A 1 78 ? 9.474 -4.559 -2.359 1.00 92.12 78 LEU A CA 1
ATOM 606 C C . LEU A 1 78 ? 10.193 -4.638 -3.711 1.00 92.12 78 LEU A C 1
ATOM 608 O O . LEU A 1 78 ? 11.424 -4.538 -3.750 1.00 92.12 78 LEU A O 1
ATOM 612 N N . ALA A 1 79 ? 9.441 -4.781 -4.801 1.00 93.25 79 ALA A N 1
ATOM 613 C CA . ALA A 1 79 ? 9.975 -4.784 -6.159 1.00 93.25 79 ALA A CA 1
ATOM 614 C C . ALA A 1 79 ? 10.527 -3.405 -6.567 1.00 93.25 79 ALA A C 1
ATOM 616 O O . ALA A 1 79 ? 11.603 -3.310 -7.158 1.00 93.25 79 ALA A O 1
ATOM 617 N N . ALA A 1 80 ? 9.830 -2.320 -6.219 1.00 91.75 80 ALA A N 1
ATOM 618 C CA . ALA A 1 80 ? 10.300 -0.958 -6.470 1.00 91.75 80 ALA A CA 1
ATOM 619 C C . ALA A 1 80 ? 11.555 -0.630 -5.646 1.00 91.75 80 ALA A C 1
ATOM 621 O O . ALA A 1 80 ? 12.562 -0.181 -6.193 1.00 91.75 80 ALA A O 1
ATOM 622 N N . ASN A 1 81 ? 11.546 -0.969 -4.352 1.00 89.44 81 ASN A N 1
ATOM 623 C CA . ASN A 1 81 ? 12.662 -0.767 -3.428 1.00 89.44 81 ASN A CA 1
ATOM 624 C C . ASN A 1 81 ? 13.947 -1.504 -3.855 1.00 89.44 81 ASN A C 1
ATOM 626 O O . ASN A 1 81 ? 15.035 -1.110 -3.431 1.00 89.44 81 ASN A O 1
ATOM 630 N N . LYS A 1 82 ? 13.839 -2.593 -4.628 1.00 88.06 82 LYS A N 1
ATOM 631 C CA . LYS A 1 82 ? 14.987 -3.341 -5.163 1.00 88.06 82 LYS A CA 1
ATOM 632 C C . LYS A 1 82 ? 15.657 -2.626 -6.333 1.00 88.06 82 LYS A C 1
ATOM 634 O O . LYS A 1 82 ? 16.879 -2.682 -6.439 1.00 88.06 82 LYS A O 1
ATOM 639 N N . LYS A 1 83 ? 14.859 -2.004 -7.205 1.00 81.00 83 LYS A N 1
ATOM 640 C CA . LYS A 1 83 ? 15.314 -1.428 -8.476 1.00 81.00 83 LYS A CA 1
ATOM 641 C C . LYS A 1 83 ? 15.833 0.000 -8.326 1.00 81.00 83 LYS A C 1
ATOM 643 O O . LYS A 1 83 ? 16.903 0.299 -8.841 1.00 81.00 83 LYS A O 1
ATOM 648 N N . SER A 1 84 ? 15.094 0.839 -7.605 1.00 78.44 84 SER A N 1
ATOM 649 C CA . SER A 1 84 ? 15.440 2.243 -7.368 1.00 78.44 84 SER A CA 1
ATOM 650 C C . SER A 1 84 ? 15.041 2.597 -5.942 1.00 78.44 84 SER A C 1
ATOM 652 O O . SER A 1 84 ? 13.847 2.695 -5.682 1.00 78.44 84 SER A O 1
ATOM 654 N N . PRO A 1 85 ? 15.965 2.753 -4.982 1.00 74.88 85 PRO A N 1
ATOM 655 C CA . PRO A 1 85 ? 15.609 3.290 -3.674 1.00 74.88 85 PRO A CA 1
ATOM 656 C C . PRO A 1 85 ? 14.880 4.632 -3.833 1.00 74.88 85 PRO A C 1
ATOM 658 O O . PRO A 1 85 ? 15.266 5.464 -4.649 1.00 74.88 85 PRO A O 1
ATOM 661 N N . ILE A 1 86 ? 13.806 4.831 -3.062 1.00 72.75 86 ILE A N 1
ATOM 662 C CA . ILE A 1 86 ? 12.931 6.014 -3.177 1.00 72.75 86 ILE A CA 1
ATOM 663 C C . ILE A 1 86 ? 13.686 7.347 -3.006 1.00 72.75 86 ILE A C 1
ATOM 665 O O . ILE A 1 86 ? 13.254 8.370 -3.523 1.00 72.75 86 ILE A O 1
ATOM 669 N N . GLU A 1 87 ? 14.812 7.313 -2.292 1.00 74.62 87 GLU A N 1
ATOM 670 C CA . GLU A 1 87 ? 15.687 8.453 -1.999 1.00 74.62 87 GLU A CA 1
ATOM 671 C C . GLU A 1 87 ? 16.480 8.912 -3.223 1.00 74.62 87 GLU A C 1
ATOM 673 O O . GLU A 1 87 ? 16.757 10.100 -3.371 1.00 74.62 87 GLU A O 1
ATOM 678 N N . ASP A 1 88 ? 16.810 7.969 -4.106 1.00 79.94 88 ASP A N 1
ATOM 679 C CA . ASP A 1 88 ? 17.628 8.221 -5.287 1.00 79.94 88 ASP A CA 1
ATOM 680 C C . ASP A 1 88 ? 16.753 8.643 -6.473 1.00 79.94 88 ASP A C 1
ATOM 682 O O . ASP A 1 88 ? 17.116 9.525 -7.251 1.00 79.94 88 ASP A O 1
ATOM 686 N N . ASP A 1 89 ? 15.585 8.007 -6.619 1.00 85.69 89 ASP A N 1
ATOM 687 C CA . ASP A 1 89 ? 14.666 8.242 -7.731 1.00 85.69 89 ASP A CA 1
ATOM 688 C C . ASP A 1 89 ? 13.214 7.918 -7.348 1.00 85.69 89 ASP A C 1
ATOM 690 O O . ASP A 1 89 ? 12.682 6.845 -7.648 1.00 85.69 89 ASP A O 1
ATOM 694 N N . LEU A 1 90 ? 12.541 8.880 -6.706 1.00 85.50 90 LEU A N 1
ATOM 695 C CA . LEU A 1 90 ? 11.120 8.775 -6.354 1.00 85.50 90 LEU A CA 1
ATOM 696 C C . LEU A 1 90 ? 10.237 8.490 -7.580 1.00 85.50 90 LEU A C 1
ATOM 698 O O . LEU A 1 90 ? 9.292 7.705 -7.491 1.00 85.50 90 LEU A O 1
ATOM 702 N N . LYS A 1 91 ? 10.533 9.111 -8.730 1.00 87.25 91 LYS A N 1
ATOM 703 C CA . LYS A 1 91 ? 9.730 8.944 -9.950 1.00 87.25 91 LYS A CA 1
ATOM 704 C C . LYS A 1 91 ? 9.869 7.531 -10.504 1.00 87.25 91 LYS A C 1
ATOM 706 O O . LYS A 1 91 ? 8.855 6.906 -10.808 1.00 87.25 91 LYS A O 1
ATOM 711 N N . GLY A 1 92 ? 11.091 7.013 -10.602 1.00 89.69 92 GLY A N 1
ATOM 712 C CA . GLY A 1 92 ? 11.352 5.643 -11.037 1.00 89.69 92 GLY A CA 1
ATOM 713 C C . GLY A 1 92 ? 10.826 4.603 -10.054 1.00 89.69 92 GLY A C 1
ATOM 714 O O . GLY A 1 92 ? 10.249 3.600 -10.481 1.00 89.69 92 GLY A O 1
ATOM 715 N N . TRP A 1 93 ? 10.936 4.861 -8.747 1.00 91.50 93 TRP A N 1
ATOM 716 C CA . TRP A 1 93 ? 10.333 4.014 -7.718 1.00 91.50 93 TRP A CA 1
ATOM 717 C C . TRP A 1 93 ? 8.812 3.936 -7.891 1.00 91.50 93 TRP A C 1
ATOM 719 O O . TRP A 1 93 ? 8.260 2.839 -7.977 1.00 91.50 93 TRP A O 1
ATOM 729 N N . TYR A 1 94 ? 8.136 5.082 -8.022 1.00 90.31 94 TYR A N 1
ATOM 730 C CA . TYR A 1 94 ? 6.681 5.127 -8.177 1.00 90.31 94 TYR A CA 1
ATOM 731 C C . TYR A 1 94 ? 6.224 4.514 -9.506 1.00 90.31 94 TYR A C 1
ATOM 733 O O . TYR A 1 94 ? 5.270 3.739 -9.536 1.00 90.31 94 TYR A O 1
ATOM 741 N N . ALA A 1 95 ? 6.947 4.768 -10.600 1.00 90.88 95 ALA A N 1
ATOM 742 C CA . ALA A 1 95 ? 6.673 4.135 -11.887 1.00 90.88 95 ALA A CA 1
ATOM 743 C C . ALA A 1 95 ? 6.763 2.604 -11.793 1.00 90.88 95 ALA A C 1
ATOM 745 O O . ALA A 1 95 ? 5.887 1.907 -12.304 1.00 90.88 95 ALA A O 1
ATOM 746 N N . ARG A 1 96 ? 7.775 2.067 -11.094 1.00 92.69 96 ARG A N 1
ATOM 747 C CA . ARG A 1 96 ? 7.907 0.621 -10.868 1.00 92.69 96 ARG A CA 1
ATOM 748 C C . ARG A 1 96 ? 6.810 0.071 -9.958 1.00 92.69 96 ARG A C 1
ATOM 750 O O . ARG A 1 96 ? 6.313 -1.021 -10.213 1.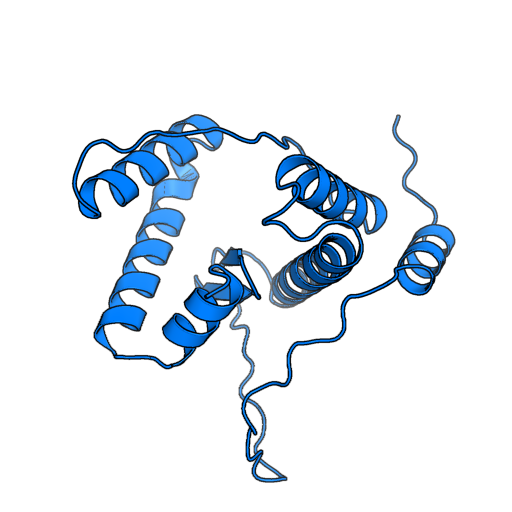00 92.69 96 ARG A O 1
ATOM 757 N N . TYR A 1 97 ? 6.429 0.807 -8.921 1.00 93.25 97 TYR A N 1
ATOM 758 C CA . TYR A 1 97 ? 5.319 0.442 -8.045 1.00 93.25 97 TYR A CA 1
ATOM 759 C C . TYR A 1 97 ? 4.014 0.270 -8.846 1.00 93.25 97 TYR A C 1
ATOM 761 O O . TYR A 1 97 ? 3.370 -0.776 -8.766 1.00 93.25 97 TYR A O 1
ATOM 769 N N . ILE A 1 98 ? 3.673 1.247 -9.692 1.00 92.94 98 ILE A N 1
ATOM 770 C CA . ILE A 1 98 ? 2.474 1.212 -10.544 1.00 92.94 98 ILE A CA 1
ATOM 771 C C . ILE A 1 98 ? 2.560 0.116 -11.614 1.00 92.94 98 ILE A C 1
ATOM 773 O O . ILE A 1 98 ? 1.570 -0.569 -11.863 1.00 92.94 98 ILE A O 1
ATOM 777 N N . ASP A 1 99 ? 3.733 -0.082 -12.221 1.00 93.25 99 ASP A N 1
ATOM 778 C CA . ASP A 1 99 ? 3.998 -1.170 -13.173 1.00 93.25 99 ASP A CA 1
ATOM 779 C C . ASP A 1 99 ? 3.683 -2.540 -12.555 1.00 93.25 99 ASP A C 1
ATOM 781 O O . ASP A 1 99 ? 2.939 -3.326 -13.138 1.00 93.25 99 ASP A O 1
ATOM 785 N N . VAL A 1 100 ? 4.159 -2.807 -11.334 1.00 94.56 100 VAL A N 1
ATOM 786 C CA . VAL A 1 100 ? 3.869 -4.071 -10.641 1.00 94.56 100 VAL A CA 1
ATOM 787 C C . VAL A 1 100 ? 2.374 -4.235 -10.385 1.00 94.56 100 VAL A C 1
ATOM 789 O O . VAL A 1 100 ? 1.836 -5.292 -10.703 1.00 94.56 100 VAL A O 1
ATOM 792 N N . LEU A 1 101 ? 1.692 -3.202 -9.876 1.00 94.38 101 LEU A N 1
ATOM 793 C CA . LEU A 1 101 ? 0.249 -3.263 -9.620 1.00 94.38 101 LEU A CA 1
ATOM 794 C C . LEU A 1 101 ? -0.559 -3.560 -10.892 1.00 94.38 101 LEU A C 1
ATOM 796 O O . LEU A 1 101 ? -1.451 -4.408 -10.864 1.00 94.38 101 LEU A O 1
ATOM 800 N N . ARG A 1 102 ? -0.217 -2.921 -12.016 1.00 92.50 102 ARG A N 1
ATOM 801 C CA . ARG A 1 102 ? -0.867 -3.166 -13.313 1.00 92.50 102 ARG A CA 1
ATOM 802 C C . ARG A 1 102 ? -0.668 -4.600 -13.796 1.00 92.50 102 ARG A C 1
ATOM 804 O O . ARG A 1 102 ? -1.629 -5.241 -14.208 1.00 92.50 102 ARG A O 1
ATOM 811 N N . ASN A 1 103 ? 0.556 -5.120 -13.702 1.00 93.19 103 ASN A N 1
ATOM 812 C CA . ASN A 1 103 ? 0.877 -6.477 -14.155 1.00 93.19 103 ASN A CA 1
ATOM 813 C C . ASN A 1 103 ? 0.218 -7.574 -13.302 1.00 93.19 103 ASN A C 1
ATOM 815 O O . ASN A 1 103 ? 0.019 -8.679 -13.795 1.00 93.19 103 ASN A O 1
ATOM 819 N N . ILE A 1 104 ? -0.161 -7.280 -12.053 1.00 93.06 104 ILE A N 1
ATOM 820 C CA . ILE A 1 104 ? -0.912 -8.216 -11.197 1.00 93.06 104 ILE A CA 1
ATOM 821 C C . ILE A 1 104 ? -2.431 -7.977 -11.217 1.00 93.06 104 ILE A C 1
ATOM 823 O O . ILE A 1 104 ? -3.154 -8.566 -10.418 1.00 93.06 104 ILE A O 1
ATOM 827 N N . GLY A 1 105 ? -2.923 -7.148 -12.144 1.00 89.62 105 GLY A N 1
ATOM 828 C CA . GLY A 1 105 ? -4.350 -7.019 -12.449 1.00 89.62 105 GLY A CA 1
ATOM 829 C C . GLY A 1 105 ? -5.063 -5.809 -11.844 1.00 89.62 105 GLY A C 1
ATOM 830 O O . GLY A 1 105 ? -6.279 -5.699 -12.000 1.00 89.62 105 GLY A O 1
ATOM 831 N N . TRP A 1 106 ? -4.356 -4.878 -11.192 1.00 91.88 106 TRP A N 1
ATOM 832 C CA . TRP A 1 106 ? -4.974 -3.634 -10.728 1.00 91.88 106 TRP A CA 1
ATOM 833 C C . TRP A 1 106 ? -5.113 -2.624 -11.865 1.00 91.88 106 TRP A C 1
ATOM 835 O O . TRP A 1 106 ? -4.135 -2.231 -12.505 1.00 91.88 106 TRP A O 1
ATOM 845 N N . VAL A 1 107 ? -6.336 -2.137 -12.069 1.00 87.31 107 VAL A N 1
ATOM 846 C CA . VAL A 1 107 ? -6.593 -0.991 -12.943 1.00 87.31 107 VAL A CA 1
ATOM 847 C C . VAL A 1 107 ? -6.205 0.279 -12.192 1.00 87.31 107 VAL A C 1
ATOM 849 O O . VAL A 1 107 ? -6.778 0.600 -11.155 1.00 87.31 107 VAL A O 1
ATOM 852 N N . VAL A 1 108 ? -5.212 0.996 -12.714 1.00 80.75 108 VAL A N 1
ATOM 853 C CA . VAL A 1 108 ? -4.744 2.266 -12.149 1.00 80.75 108 VAL A CA 1
ATOM 854 C C . VAL A 1 108 ? -5.284 3.400 -13.008 1.00 80.75 108 VAL A C 1
ATOM 856 O O . VAL A 1 108 ? -4.755 3.645 -14.093 1.00 80.75 108 VAL A O 1
ATOM 859 N N . GLU A 1 109 ? -6.327 4.071 -12.517 1.00 74.12 109 GLU A N 1
ATOM 860 C CA . GLU A 1 109 ? -7.011 5.159 -13.230 1.00 74.12 109 GLU A CA 1
ATOM 861 C C . GLU A 1 109 ? -6.127 6.399 -13.392 1.00 74.12 109 GLU A C 1
ATOM 863 O O . GLU A 1 109 ? -6.080 6.988 -14.470 1.00 74.12 109 GLU A O 1
ATOM 868 N N . ASN A 1 110 ? -5.391 6.771 -12.342 1.00 71.19 110 ASN A N 1
ATOM 869 C CA . ASN A 1 110 ? -4.443 7.877 -12.379 1.00 71.19 110 ASN A CA 1
ATOM 870 C C . ASN A 1 110 ? -3.191 7.565 -11.538 1.00 71.19 110 ASN A C 1
ATOM 872 O O . ASN A 1 110 ? -3.272 6.900 -10.505 1.00 71.19 110 ASN A O 1
ATOM 876 N N . ALA A 1 111 ? -2.032 8.034 -11.999 1.00 74.06 111 ALA A N 1
ATOM 877 C CA . ALA A 1 111 ? -0.736 7.900 -11.344 1.00 74.06 111 ALA A CA 1
ATOM 878 C C . ALA A 1 111 ? 0.044 9.216 -11.494 1.00 74.06 111 ALA A C 1
ATOM 880 O O . ALA A 1 111 ? 0.841 9.384 -12.418 1.00 74.06 111 ALA A O 1
ATOM 881 N N . GLU A 1 112 ? -0.191 10.148 -10.574 1.00 71.50 112 GLU A N 1
ATOM 882 C CA . GLU A 1 112 ? 0.418 11.480 -10.564 1.00 71.50 112 GLU A CA 1
ATOM 883 C C . GLU A 1 112 ? 1.284 11.688 -9.318 1.00 71.50 112 GLU A C 1
ATOM 885 O O . GLU A 1 112 ? 0.927 11.279 -8.214 1.00 71.50 112 GLU A O 1
ATOM 890 N N . ILE A 1 113 ? 2.421 12.365 -9.496 1.00 72.62 113 ILE A N 1
ATOM 891 C CA . ILE A 1 113 ? 3.246 12.866 -8.392 1.00 72.62 113 ILE A CA 1
ATOM 892 C C . ILE A 1 113 ? 3.058 14.377 -8.337 1.00 72.62 113 ILE A C 1
ATOM 894 O O . ILE A 1 113 ? 3.510 15.094 -9.231 1.00 72.62 113 ILE A O 1
ATOM 898 N N . ASN A 1 114 ? 2.432 14.849 -7.264 1.00 70.31 114 ASN A N 1
ATOM 899 C CA . ASN A 1 114 ? 2.213 16.267 -7.014 1.00 70.31 114 ASN A CA 1
ATOM 900 C C . ASN A 1 114 ? 3.151 16.748 -5.901 1.00 70.31 114 ASN A C 1
ATOM 902 O O . ASN A 1 114 ? 3.197 16.163 -4.820 1.00 70.31 114 ASN A O 1
ATOM 906 N N . ASN A 1 115 ? 3.914 17.810 -6.171 1.00 69.12 115 ASN A N 1
ATOM 907 C CA . ASN A 1 115 ? 4.810 18.417 -5.188 1.00 69.12 115 ASN A CA 1
ATOM 908 C C . ASN A 1 115 ? 4.097 19.574 -4.489 1.00 69.12 115 ASN A C 1
ATOM 910 O O . ASN A 1 115 ? 3.680 20.526 -5.148 1.00 69.12 115 ASN A O 1
ATOM 914 N N . TYR A 1 116 ? 4.026 19.523 -3.160 1.00 64.75 116 TYR A N 1
ATOM 915 C CA . TYR A 1 116 ? 3.463 20.592 -2.342 1.00 64.75 116 TYR A CA 1
ATOM 916 C C . TYR A 1 116 ? 4.529 21.145 -1.402 1.00 64.75 116 TYR A C 1
ATOM 918 O O . TYR A 1 116 ? 5.137 20.409 -0.630 1.00 64.75 116 TYR A O 1
ATOM 926 N N . ASN A 1 117 ? 4.743 22.457 -1.462 1.00 60.38 117 ASN A N 1
ATOM 927 C CA . ASN A 1 117 ? 5.599 23.164 -0.517 1.00 60.38 117 ASN A CA 1
ATOM 928 C C . ASN A 1 117 ? 4.725 23.694 0.617 1.00 60.38 117 ASN A C 1
ATOM 930 O O . ASN A 1 117 ? 4.072 24.726 0.455 1.00 60.38 117 ASN A O 1
ATOM 934 N N . VAL A 1 118 ? 4.706 22.995 1.749 1.00 56.59 118 VAL A N 1
ATOM 935 C CA . VAL A 1 118 ? 3.996 23.463 2.943 1.00 56.59 118 VAL A CA 1
ATOM 936 C C . VAL A 1 118 ? 4.852 24.528 3.622 1.00 56.59 118 VAL A C 1
ATOM 938 O O . VAL A 1 118 ? 5.963 24.257 4.079 1.00 56.59 118 VAL A O 1
ATOM 941 N N . LYS A 1 119 ? 4.351 25.764 3.642 1.00 52.06 119 LYS A N 1
ATOM 942 C CA . LYS A 1 119 ? 4.911 26.859 4.430 1.00 52.06 119 LYS A CA 1
ATOM 943 C C . LYS A 1 119 ? 4.100 26.936 5.724 1.00 52.06 119 LYS A C 1
ATOM 945 O O . LYS A 1 119 ? 3.052 27.550 5.712 1.00 52.06 119 LYS A O 1
ATOM 950 N N . GLU A 1 120 ? 4.640 26.351 6.792 1.00 44.28 120 GLU A N 1
ATOM 951 C CA . GLU A 1 120 ? 4.157 26.393 8.189 1.00 44.28 120 GLU A CA 1
ATOM 952 C C . GLU A 1 120 ? 3.179 25.283 8.654 1.00 44.28 120 GLU A C 1
ATOM 954 O O . GLU A 1 120 ? 2.284 24.856 7.947 1.00 44.28 120 GLU A O 1
ATOM 959 N N . ASN A 1 121 ? 3.447 24.799 9.881 1.00 51.81 121 ASN A N 1
ATOM 960 C CA . ASN A 1 121 ? 2.707 23.888 10.776 1.00 51.81 121 ASN A CA 1
ATOM 961 C C . ASN A 1 121 ? 2.063 22.579 10.249 1.00 51.81 121 ASN A C 1
ATOM 963 O O . ASN A 1 121 ? 1.295 22.530 9.299 1.00 51.81 121 ASN A O 1
ATOM 967 N N . VAL A 1 122 ? 2.270 21.491 11.009 1.00 51.62 122 VAL A N 1
ATOM 968 C CA . VAL A 1 122 ? 1.747 20.126 10.752 1.00 51.62 122 VAL A CA 1
ATOM 969 C C . VAL A 1 122 ? 0.218 20.079 10.569 1.00 51.62 122 VAL A C 1
ATOM 971 O O . VAL A 1 122 ? -0.278 19.259 9.803 1.00 51.62 122 VAL A O 1
ATOM 974 N N . PHE A 1 123 ? -0.535 20.978 11.214 1.00 51.91 123 PHE A N 1
ATOM 975 C CA . PHE A 1 123 ? -1.997 21.066 11.071 1.00 51.91 123 PHE A CA 1
ATOM 976 C C . PHE A 1 123 ? -2.456 21.580 9.698 1.00 51.91 123 PHE A C 1
ATOM 978 O O . PHE A 1 123 ? -3.560 21.255 9.266 1.00 51.91 123 PHE A O 1
ATOM 985 N N . GLU A 1 124 ? -1.626 22.345 8.985 1.00 62.94 124 GLU A N 1
ATOM 986 C CA . GLU A 1 124 ? -1.948 22.759 7.616 1.00 62.94 124 GLU A CA 1
ATOM 987 C C . GLU A 1 124 ? -1.795 21.593 6.637 1.00 62.94 124 GLU A C 1
ATOM 989 O O . GLU A 1 124 ? -2.544 21.502 5.670 1.00 62.94 124 GLU A O 1
ATOM 994 N N . VAL A 1 125 ? -0.904 20.638 6.930 1.00 68.69 125 VAL A N 1
ATOM 995 C CA . VAL A 1 125 ? -0.682 19.446 6.098 1.00 68.69 125 VAL A CA 1
ATOM 996 C C . VAL A 1 125 ? -1.937 18.572 6.029 1.00 68.69 125 VAL A C 1
ATOM 998 O O . VAL A 1 125 ? -2.289 18.108 4.948 1.00 68.69 125 VAL A O 1
ATOM 1001 N N . GLU A 1 126 ? -2.638 18.369 7.151 1.00 72.38 126 GLU A N 1
ATOM 1002 C CA . GLU A 1 126 ? -3.883 17.585 7.184 1.00 72.38 126 GLU A CA 1
ATOM 1003 C C . GLU A 1 126 ? -4.957 18.209 6.282 1.00 72.38 126 GLU A C 1
ATOM 1005 O O . GLU A 1 126 ? -5.519 17.525 5.425 1.00 72.38 126 GLU A O 1
ATOM 1010 N N . ASN A 1 127 ? -5.192 19.518 6.420 1.00 75.31 127 ASN A N 1
ATOM 1011 C CA . ASN A 1 127 ? -6.173 20.233 5.603 1.00 75.31 127 ASN A CA 1
ATOM 1012 C C . ASN A 1 127 ? -5.785 20.232 4.120 1.00 75.31 127 ASN A C 1
ATOM 1014 O O . ASN A 1 127 ? -6.631 19.963 3.273 1.00 75.31 127 ASN A O 1
ATOM 1018 N N . VAL A 1 128 ? -4.501 20.433 3.807 1.00 77.75 128 VAL A N 1
ATOM 1019 C CA . VAL A 1 128 ? -3.990 20.361 2.432 1.00 77.75 128 VAL A CA 1
ATOM 1020 C C . VAL A 1 128 ? -4.237 18.978 1.827 1.00 77.75 128 VAL A C 1
ATOM 1022 O O . VAL A 1 128 ? -4.707 18.884 0.696 1.00 77.75 128 VAL A O 1
ATOM 1025 N N . ILE A 1 129 ? -3.978 17.893 2.565 1.00 76.75 129 ILE A N 1
ATOM 1026 C CA . ILE A 1 129 ? -4.236 16.534 2.067 1.00 76.75 129 ILE A CA 1
ATOM 1027 C C . ILE A 1 129 ? -5.737 16.308 1.858 1.00 76.75 129 ILE A C 1
ATOM 1029 O O . ILE A 1 129 ? -6.125 15.755 0.828 1.00 76.75 129 ILE A O 1
ATOM 1033 N N . ILE A 1 130 ? -6.587 16.745 2.793 1.00 81.88 130 ILE A N 1
ATOM 1034 C CA . ILE A 1 130 ? -8.044 16.646 2.638 1.00 81.88 130 ILE A CA 1
ATOM 1035 C C . ILE A 1 130 ? -8.499 17.391 1.382 1.00 81.88 130 ILE A C 1
ATOM 1037 O O . ILE A 1 130 ? -9.284 16.831 0.619 1.00 81.88 130 ILE A O 1
ATOM 1041 N N . ASP A 1 131 ? -7.995 18.597 1.128 1.00 79.75 131 ASP A N 1
ATOM 1042 C CA . ASP A 1 131 ? -8.361 19.393 -0.044 1.00 79.75 131 ASP A CA 1
ATOM 1043 C C . ASP A 1 131 ? -7.937 18.711 -1.351 1.00 79.75 131 ASP A C 1
ATOM 1045 O O . ASP A 1 131 ? -8.743 18.591 -2.276 1.00 79.75 131 ASP A O 1
ATOM 1049 N N . ILE A 1 132 ? -6.707 18.186 -1.412 1.00 78.25 132 ILE A N 1
ATOM 1050 C CA . ILE A 1 132 ? -6.192 17.450 -2.577 1.00 78.25 132 ILE A CA 1
ATOM 1051 C C . ILE A 1 132 ? -7.050 16.214 -2.855 1.00 78.25 132 ILE A C 1
ATOM 1053 O O . ILE A 1 132 ? -7.494 15.997 -3.984 1.00 78.25 132 ILE A O 1
ATOM 1057 N N . LEU A 1 133 ? -7.305 15.401 -1.828 1.00 77.69 133 LEU A N 1
ATOM 1058 C CA . LEU A 1 133 ? -8.080 14.172 -1.976 1.00 77.69 133 LEU A CA 1
ATOM 1059 C C . LEU A 1 133 ? -9.551 14.468 -2.296 1.00 77.69 133 LEU A C 1
ATOM 1061 O O . LEU A 1 133 ? -10.159 13.753 -3.089 1.00 77.69 133 LEU A O 1
ATOM 1065 N N . SER A 1 134 ? -10.115 15.543 -1.742 1.00 79.88 134 SER A N 1
ATOM 1066 C CA . SER A 1 134 ? -11.476 15.989 -2.059 1.00 79.88 134 SER A CA 1
ATOM 1067 C C . SER A 1 134 ? -11.591 16.456 -3.508 1.00 79.88 134 SER A C 1
ATOM 1069 O O . SER A 1 134 ? -12.584 16.150 -4.166 1.00 79.88 134 SER A O 1
ATOM 1071 N N . ALA A 1 135 ? -10.579 17.159 -4.024 1.00 79.50 135 ALA A N 1
ATOM 1072 C CA . ALA A 1 135 ? -10.528 17.575 -5.421 1.00 79.50 135 ALA A CA 1
ATOM 1073 C C . ALA A 1 135 ? -10.386 16.379 -6.380 1.00 79.50 135 ALA A C 1
ATOM 1075 O O . ALA A 1 135 ? -10.986 16.389 -7.452 1.00 79.50 135 ALA A O 1
ATOM 1076 N N . ALA A 1 136 ? -9.630 15.347 -5.988 1.00 75.00 136 ALA A N 1
ATOM 1077 C CA . ALA A 1 136 ? -9.395 14.161 -6.810 1.00 75.00 136 ALA A CA 1
ATOM 1078 C C . ALA A 1 136 ? -10.575 13.170 -6.814 1.00 75.00 136 ALA A C 1
ATOM 1080 O O . ALA A 1 136 ? -10.944 12.658 -7.868 1.00 75.00 136 ALA A O 1
ATOM 1081 N N . PHE A 1 137 ? -11.170 12.894 -5.649 1.00 72.81 137 PHE A N 1
ATOM 1082 C CA . PHE A 1 137 ? -12.136 11.799 -5.469 1.00 72.81 137 PHE A CA 1
ATOM 1083 C C . PHE A 1 137 ? -13.563 12.269 -5.145 1.00 72.81 137 PHE A C 1
ATOM 1085 O O . PHE A 1 137 ? -14.493 11.461 -5.094 1.00 72.81 137 PHE A O 1
ATOM 1092 N N . GLY A 1 138 ? -13.762 13.572 -4.933 1.00 74.06 138 GLY A N 1
ATOM 1093 C CA . GLY A 1 138 ? -15.043 14.148 -4.539 1.00 74.06 138 GLY A CA 1
ATOM 1094 C C . GLY A 1 138 ? -15.393 13.923 -3.063 1.00 74.06 138 GLY A C 1
ATOM 1095 O O . GLY A 1 138 ? -14.700 13.244 -2.305 1.00 74.06 138 GLY A O 1
ATOM 1096 N N . ALA A 1 139 ? -16.521 14.500 -2.637 1.00 75.56 139 ALA A N 1
ATOM 1097 C CA . ALA A 1 139 ? -16.901 14.556 -1.223 1.00 75.56 139 ALA A CA 1
ATOM 1098 C C . ALA A 1 139 ? -17.217 13.190 -0.577 1.00 75.56 139 ALA A C 1
ATOM 1100 O O . ALA A 1 139 ? -17.221 13.082 0.649 1.00 75.56 139 ALA A O 1
ATOM 1101 N N . GLY A 1 140 ? -17.462 12.145 -1.378 1.00 76.19 140 GLY A N 1
ATOM 1102 C CA . GLY A 1 140 ? -17.894 10.825 -0.900 1.00 76.19 140 GLY A CA 1
ATOM 1103 C C . GLY A 1 140 ? -16.867 10.070 -0.048 1.00 76.19 140 GLY A C 1
ATOM 1104 O O . GLY A 1 140 ? -17.247 9.167 0.690 1.00 76.19 140 GLY A O 1
ATOM 1105 N N . TYR A 1 141 ? -15.587 10.451 -0.104 1.00 74.81 141 TYR A N 1
ATOM 1106 C CA . TYR A 1 141 ? -14.497 9.755 0.598 1.00 74.81 141 TYR A CA 1
ATOM 1107 C C . TYR A 1 141 ? -13.917 10.543 1.779 1.00 74.81 141 TYR A C 1
ATOM 1109 O O . TYR A 1 141 ? -13.075 10.024 2.514 1.00 74.81 141 TYR A O 1
ATOM 1117 N N . ILE A 1 142 ? -14.391 11.775 2.007 1.00 81.62 142 ILE A N 1
ATOM 1118 C CA . ILE A 1 142 ? -13.867 12.675 3.048 1.00 81.62 142 ILE A CA 1
ATOM 1119 C C . ILE A 1 142 ? -13.975 12.048 4.441 1.00 81.62 142 ILE A C 1
ATOM 1121 O O . ILE A 1 142 ? -13.065 12.195 5.254 1.00 81.62 142 ILE A O 1
ATOM 1125 N N . GLU A 1 143 ? -15.064 11.334 4.731 1.00 83.25 143 GLU A N 1
ATOM 1126 C CA . GLU A 1 143 ? -15.261 10.717 6.045 1.00 83.25 143 GLU A CA 1
ATOM 1127 C C . GLU A 1 143 ? -14.205 9.641 6.341 1.00 83.25 143 GLU A C 1
ATOM 1129 O O . GLU A 1 143 ? -13.641 9.610 7.434 1.00 83.25 143 GLU A O 1
ATOM 1134 N N . ILE A 1 144 ? -13.874 8.803 5.354 1.00 82.12 144 ILE A N 1
ATOM 1135 C CA . ILE A 1 144 ? -12.850 7.756 5.487 1.00 82.12 144 ILE A CA 1
ATOM 1136 C C . ILE A 1 144 ? -11.466 8.389 5.672 1.00 82.12 144 ILE A C 1
ATOM 1138 O O . ILE A 1 144 ? -10.678 7.935 6.505 1.00 82.12 144 ILE A O 1
ATOM 1142 N N . ILE A 1 145 ? -11.180 9.467 4.939 1.00 82.12 145 ILE A N 1
ATOM 1143 C CA . ILE A 1 145 ? -9.922 10.215 5.054 1.00 82.12 145 ILE A CA 1
ATOM 1144 C C . ILE A 1 145 ? -9.776 10.792 6.467 1.00 82.12 145 ILE A C 1
ATOM 1146 O O . ILE A 1 145 ? -8.758 10.569 7.119 1.00 82.12 145 ILE A O 1
ATOM 1150 N N . LYS A 1 146 ? -10.818 11.450 6.989 1.00 85.44 146 LYS A N 1
ATOM 1151 C CA . LYS A 1 146 ? -10.823 11.986 8.360 1.00 85.44 146 LYS A CA 1
ATOM 1152 C C . LYS A 1 146 ? -10.633 10.889 9.408 1.00 85.44 146 LYS A C 1
ATOM 1154 O O . LYS A 1 146 ? -9.761 11.010 10.263 1.00 85.44 146 LYS A O 1
ATOM 1159 N N . LYS A 1 147 ? -11.365 9.774 9.301 1.00 85.50 147 LYS A N 1
ATOM 1160 C CA . LYS A 1 147 ? -11.200 8.610 10.195 1.00 85.50 147 LYS A CA 1
ATOM 1161 C C . LYS A 1 147 ? -9.781 8.039 10.158 1.00 85.50 147 LYS A C 1
ATOM 1163 O O . LYS A 1 147 ? -9.276 7.577 11.184 1.00 85.50 147 LYS A O 1
ATOM 1168 N N . THR A 1 148 ? -9.129 8.078 8.997 1.00 85.12 148 THR A N 1
ATOM 1169 C CA . THR A 1 148 ? -7.728 7.667 8.845 1.00 85.12 148 THR A CA 1
ATOM 1170 C C . THR A 1 148 ? -6.809 8.590 9.643 1.00 85.12 148 THR A C 1
ATOM 1172 O O . THR A 1 148 ? -6.049 8.101 10.478 1.00 85.12 148 THR A O 1
ATOM 1175 N N . PHE A 1 149 ? -6.918 9.911 9.463 1.00 83.75 149 PHE A N 1
ATOM 1176 C CA . PHE A 1 149 ? -6.123 10.885 10.223 1.00 83.75 149 PHE A CA 1
ATOM 1177 C C . PHE A 1 149 ? -6.360 10.793 11.730 1.00 83.75 149 PHE A C 1
ATOM 1179 O O . PHE A 1 149 ? -5.403 10.755 12.504 1.00 83.75 149 PHE A O 1
ATOM 1186 N N . GLU A 1 150 ? -7.613 10.651 12.162 1.00 83.88 150 GLU A N 1
ATOM 1187 C CA . GLU A 1 150 ? -7.943 10.437 13.571 1.00 83.88 150 GLU A CA 1
ATOM 1188 C C . GLU A 1 150 ? -7.305 9.160 14.127 1.00 83.88 150 GLU A C 1
ATOM 1190 O O . GLU A 1 150 ? -6.823 9.148 15.261 1.00 83.88 150 GLU A O 1
ATOM 1195 N N . SER A 1 151 ? -7.284 8.081 13.341 1.00 81.75 151 SER A N 1
ATOM 1196 C CA . SER A 1 151 ? -6.655 6.819 13.739 1.00 81.75 151 SER A CA 1
ATOM 1197 C C . SER A 1 151 ? -5.139 6.968 13.874 1.00 81.75 151 SER A C 1
ATOM 1199 O O . SER A 1 151 ? -4.574 6.509 14.866 1.00 81.75 151 SER A O 1
ATOM 1201 N N . LEU A 1 152 ? -4.486 7.661 12.936 1.00 79.75 152 LEU A N 1
ATOM 1202 C CA . LEU A 1 152 ? -3.052 7.960 13.006 1.00 79.75 152 LEU A CA 1
ATOM 1203 C C . LEU A 1 152 ? -2.715 8.826 14.220 1.00 79.75 152 LEU A C 1
ATOM 1205 O O . LEU A 1 152 ? -1.775 8.517 14.951 1.00 79.75 152 LEU A O 1
ATOM 1209 N N . LYS A 1 153 ? -3.518 9.862 14.483 1.00 81.25 153 LYS A N 1
ATOM 1210 C CA . LYS A 1 153 ? -3.358 10.727 15.654 1.00 81.25 153 LYS A CA 1
ATOM 1211 C C . LYS A 1 153 ? -3.469 9.930 16.953 1.00 81.25 153 LYS A C 1
ATOM 1213 O O . LYS A 1 153 ? -2.569 9.998 17.784 1.00 81.25 153 LYS A O 1
ATOM 1218 N N . LYS A 1 154 ? -4.509 9.099 17.090 1.00 81.31 154 LYS A N 1
ATOM 1219 C CA . LYS A 1 154 ? -4.689 8.217 18.258 1.00 81.31 154 LYS A CA 1
ATOM 1220 C C . LYS A 1 154 ? -3.520 7.245 18.434 1.00 81.31 154 LYS A C 1
ATOM 1222 O O . LYS A 1 154 ? -3.089 7.012 19.559 1.00 81.31 154 LYS A O 1
ATOM 1227 N N . MET A 1 155 ? -2.992 6.686 17.343 1.00 77.56 155 MET A N 1
ATOM 1228 C CA . MET A 1 155 ? -1.817 5.806 17.389 1.00 77.56 155 MET A CA 1
ATOM 1229 C C . MET A 1 155 ? -0.548 6.548 17.830 1.00 77.56 155 MET A C 1
ATOM 1231 O O . MET A 1 155 ? 0.222 6.007 18.621 1.00 77.56 155 MET A O 1
ATOM 1235 N N . SER A 1 156 ? -0.345 7.781 17.357 1.00 74.75 156 SER A N 1
ATOM 1236 C CA . SER A 1 156 ? 0.779 8.629 17.769 1.00 74.75 156 SER A CA 1
ATOM 1237 C C . SER A 1 156 ? 0.695 9.004 19.250 1.00 74.75 156 SER A C 1
ATOM 1239 O O . SER A 1 156 ? 1.694 8.925 19.959 1.00 74.75 156 SER A O 1
ATOM 1241 N N . GLU A 1 157 ? -0.489 9.381 19.735 1.00 78.12 157 GLU A N 1
ATOM 1242 C CA . GLU A 1 157 ? -0.721 9.748 21.140 1.00 78.12 157 GLU A CA 1
ATOM 1243 C C . GLU A 1 157 ? -0.553 8.552 22.089 1.00 78.12 157 GLU A C 1
ATOM 1245 O O . GLU A 1 157 ? -0.102 8.711 23.222 1.00 78.12 157 GLU A O 1
ATOM 1250 N N . ALA A 1 158 ? -0.862 7.340 21.619 1.00 74.62 158 ALA A N 1
ATOM 1251 C CA . ALA A 1 158 ? -0.698 6.105 22.382 1.00 74.62 158 ALA A CA 1
ATOM 1252 C C . ALA A 1 158 ? 0.766 5.628 22.510 1.00 74.62 158 ALA A C 1
ATOM 1254 O O . ALA A 1 158 ? 1.000 4.596 23.141 1.00 74.62 158 ALA A O 1
ATOM 1255 N N . ASN A 1 159 ? 1.740 6.346 21.926 1.00 68.44 159 ASN A N 1
ATOM 1256 C CA . ASN A 1 159 ? 3.147 5.937 21.823 1.00 68.44 159 ASN A CA 1
ATOM 1257 C C . ASN A 1 159 ? 3.300 4.512 21.257 1.00 68.44 159 ASN A C 1
ATOM 1259 O O . ASN A 1 159 ? 4.046 3.671 21.767 1.00 68.44 159 ASN A O 1
ATOM 1263 N N . ASP A 1 160 ? 2.519 4.222 20.219 1.00 69.06 160 ASP A N 1
ATOM 1264 C CA . ASP A 1 160 ? 2.487 2.912 19.599 1.00 69.06 160 ASP A CA 1
ATOM 1265 C C . ASP A 1 160 ? 3.743 2.682 18.747 1.00 69.06 160 ASP A C 1
ATOM 1267 O O . ASP A 1 160 ? 4.023 3.433 17.809 1.00 69.06 160 ASP A O 1
ATOM 1271 N N . GLY A 1 161 ? 4.482 1.602 19.023 1.00 75.25 161 GLY A N 1
ATOM 1272 C CA . GLY A 1 161 ? 5.687 1.239 18.269 1.00 75.25 161 GLY A CA 1
ATOM 1273 C C . GLY A 1 161 ? 5.459 1.071 16.760 1.00 75.25 161 GLY A C 1
ATOM 1274 O O . GLY A 1 161 ? 6.410 1.155 15.987 1.00 75.25 161 GLY A O 1
ATOM 1275 N N . ARG A 1 162 ? 4.209 0.892 16.310 1.00 78.06 162 ARG A N 1
ATOM 1276 C CA . ARG A 1 162 ? 3.840 0.850 14.887 1.00 78.06 162 ARG A CA 1
ATOM 1277 C C . ARG A 1 162 ? 4.120 2.166 14.156 1.00 78.06 162 ARG A C 1
ATOM 1279 O O . ARG A 1 162 ? 4.523 2.110 12.997 1.00 78.06 162 ARG A O 1
ATOM 1286 N N . ILE A 1 163 ? 3.952 3.319 14.812 1.00 77.44 163 ILE A N 1
ATOM 1287 C CA . ILE A 1 163 ? 4.277 4.625 14.211 1.00 77.44 163 ILE A CA 1
ATOM 1288 C C . ILE A 1 163 ? 5.789 4.756 14.031 1.00 77.44 163 ILE A C 1
ATOM 1290 O O . ILE A 1 163 ? 6.232 5.101 12.944 1.00 77.44 163 ILE A O 1
ATOM 1294 N N . LEU A 1 164 ? 6.584 4.350 15.025 1.00 76.44 164 LEU A N 1
ATOM 1295 C CA . LEU A 1 164 ? 8.050 4.349 14.922 1.00 76.44 164 LEU A CA 1
ATOM 1296 C C . LEU A 1 164 ? 8.557 3.433 13.794 1.00 76.44 164 LEU A C 1
ATOM 1298 O O . LEU A 1 164 ? 9.492 3.778 13.073 1.00 76.44 164 LEU A O 1
ATOM 1302 N N . VAL A 1 165 ? 7.941 2.259 13.613 1.00 78.44 165 VAL A N 1
ATOM 1303 C CA . VAL A 1 165 ? 8.260 1.354 12.492 1.00 78.44 165 VAL A CA 1
ATOM 1304 C C . VAL A 1 165 ? 7.936 2.017 11.154 1.00 78.44 165 VAL A C 1
ATOM 1306 O O . VAL A 1 165 ? 8.739 1.951 10.225 1.00 78.44 165 VAL A O 1
ATOM 1309 N N . PHE A 1 166 ? 6.774 2.660 11.054 1.00 81.38 166 PHE A N 1
ATOM 1310 C CA . PHE A 1 166 ? 6.360 3.371 9.851 1.00 81.38 166 PHE A CA 1
ATOM 1311 C C . PHE A 1 166 ? 7.276 4.557 9.535 1.00 81.38 166 PHE A C 1
ATOM 1313 O O . PHE A 1 166 ? 7.713 4.699 8.395 1.00 81.38 166 PHE A O 1
ATOM 1320 N N . GLU A 1 167 ? 7.653 5.353 10.533 1.00 77.19 167 GLU A N 1
ATOM 1321 C CA . GLU A 1 167 ? 8.641 6.427 10.393 1.00 77.19 167 GLU A CA 1
ATOM 1322 C C . GLU A 1 167 ? 9.983 5.883 9.900 1.00 77.19 167 GLU A C 1
ATOM 1324 O O . GLU A 1 167 ? 10.521 6.391 8.925 1.00 77.19 167 GLU A O 1
ATOM 1329 N N . LYS A 1 168 ? 10.481 4.782 10.471 1.00 78.56 168 LYS A N 1
ATOM 1330 C CA . LYS A 1 168 ? 11.728 4.135 10.025 1.00 78.56 168 LYS A CA 1
ATOM 1331 C C . LYS A 1 168 ? 11.655 3.594 8.592 1.00 78.56 168 LYS A C 1
ATOM 1333 O O . LYS A 1 168 ? 12.671 3.470 7.905 1.00 78.56 168 LYS A O 1
ATOM 1338 N N . ASN A 1 169 ? 10.474 3.185 8.140 1.00 77.00 169 ASN A N 1
ATOM 1339 C CA . ASN A 1 169 ? 10.294 2.693 6.777 1.00 77.00 169 ASN A CA 1
ATOM 1340 C C . ASN A 1 169 ? 10.143 3.840 5.773 1.00 77.00 169 ASN A C 1
ATOM 1342 O O . ASN A 1 169 ? 10.628 3.718 4.650 1.00 77.00 169 ASN A O 1
ATOM 1346 N N . THR A 1 170 ? 9.523 4.950 6.173 1.00 74.69 170 THR A N 1
ATOM 1347 C CA . THR A 1 170 ? 9.296 6.131 5.325 1.00 74.69 170 THR A CA 1
ATOM 1348 C C . THR A 1 170 ? 10.487 7.090 5.288 1.00 74.69 170 THR A C 1
ATOM 1350 O O . THR A 1 170 ? 10.738 7.689 4.245 1.00 74.69 170 THR A O 1
ATOM 1353 N N . GLN A 1 171 ? 11.248 7.193 6.377 1.00 66.88 171 GLN A N 1
ATOM 1354 C CA . GLN A 1 171 ? 12.450 8.011 6.512 1.00 66.88 171 GLN A CA 1
ATOM 1355 C C . GLN A 1 171 ? 13.684 7.104 6.570 1.00 66.88 171 GLN A C 1
ATOM 1357 O O . GLN A 1 171 ? 13.759 6.177 7.375 1.00 66.88 171 GLN A O 1
ATOM 1362 N N . SER A 1 172 ? 14.673 7.364 5.720 1.00 46.91 172 SER A N 1
ATOM 1363 C CA . SER A 1 172 ? 16.006 6.773 5.860 1.00 46.91 172 SER A CA 1
ATOM 1364 C C . SER A 1 172 ? 16.851 7.680 6.753 1.00 46.91 172 SER A C 1
ATOM 1366 O O . SER A 1 172 ? 17.565 8.553 6.268 1.00 46.91 172 SER A O 1
ATOM 1368 N N . LEU A 1 173 ? 16.742 7.492 8.066 1.00 32.44 173 LEU A N 1
ATOM 1369 C CA . LEU A 1 173 ? 17.745 7.964 9.024 1.00 32.44 173 LEU A CA 1
ATOM 1370 C C . LEU A 1 173 ? 18.478 6.760 9.616 1.00 32.44 173 LEU A C 1
ATOM 1372 O O . LEU A 1 173 ? 17.801 5.747 9.922 1.00 32.44 173 LEU A O 1
#

Secondary structure (DSSP, 8-state):
------HHHHHHHHHH---PPPP--------TTPPPP-S--TTS-EEEEETTEEEEE-TTS-HHHHHHHHHHHHHHHHHHHHHS-TTT-HHHHHHHHHHHHHHTT---S----------S-HHHHHHHHHHHHHHHH-GGGHHHHHHHHHHHHHHHHTT-HHHHHHHHHHS--

Sequence (173 aa):
MEAVGNLQDVVQFVNDLELKKPREAFEVHHKRGAVQPELVKEGEDQSFLSDKSIVSFASSVNGQNRKDMLNSTLLAQLAANKKSPIEDDLKGWYARYIDVLRNIGWVVENAEINNYNVKENVFEVENVIIDILSAAFGAGYIEIIKKTFESLKKMSEANDGRILVFEKNTQSL

pLDDT: mean 77.83, std 14.96, range [32.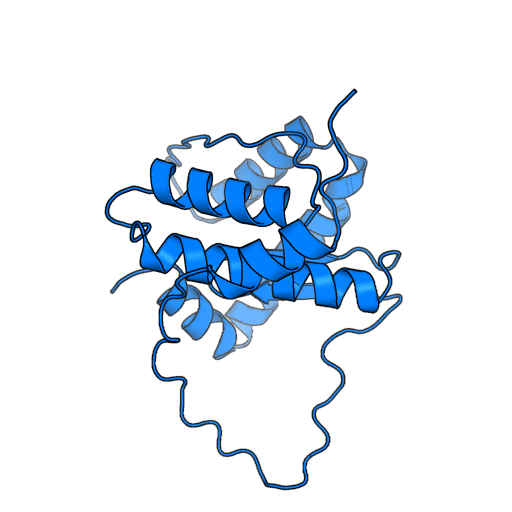44, 94.81]

Radius of gyration: 17.73 Å; chains: 1; bounding box: 36×48×48 Å